Protein AF-A0A2E5B863-F1 (afdb_monomer)

Mean predicted aligned error: 12.44 Å

Sequence (88 aa):
MPFRQRSGKTEGPRFKVGDRVYKAKNGNTGRKDGIIVSREDINYKNGATHKAYWIRFDNNPRLHHLEQRLLKPVDNGKKPTQNIQSKI

Secondary structure (DSSP, 8-state):
-------------SS-TT-EEEEEPTTSS-EEEEEEEEEEEEE-TTS-EEEEEEEEETT-SSEEEEEGGGEEE---S-----------

Nearest PDB structures (foldseek):
  7uw8-assembly1_A  TM=7.566E-01  e=2.405E-02  Drosophila melanogaster
  4iup-assembly2_B  TM=7.220E-01  e=3.023E-02  Arabidopsis thaliana
  4iuu-assembly1_A  TM=7.217E-01  e=4.261E-02  Arabidopsis thaliana
  7uve-assembly1_A  TM=7.358E-01  e=4.261E-02  Drosophila melanogaster
  7ef2-assembly2_B  TM=6.784E-01  e=4.024E-02  Zea mays

Structure (mmCIF, N/CA/C/O backbone):
data_AF-A0A2E5B863-F1
#
_entry.id   AF-A0A2E5B863-F1
#
loop_
_atom_site.group_PDB
_atom_site.id
_atom_site.type_symbol
_atom_site.label_atom_id
_atom_site.label_alt_id
_atom_site.label_comp_id
_atom_site.label_asym_id
_atom_site.label_entity_id
_atom_site.label_seq_id
_atom_site.pdbx_PDB_ins_code
_atom_site.Cartn_x
_atom_site.Cartn_y
_atom_site.Cartn_z
_atom_site.occupancy
_atom_site.B_iso_or_equiv
_atom_site.auth_seq_id
_atom_site.auth_comp_id
_atom_site.auth_asym_id
_atom_site.auth_atom_id
_atom_site.pdbx_PDB_model_num
ATOM 1 N N . MET A 1 1 ? 32.787 -17.261 -15.409 1.00 41.41 1 MET A N 1
ATOM 2 C CA . MET A 1 1 ? 32.745 -16.602 -14.082 1.00 41.41 1 MET A CA 1
ATOM 3 C C . MET A 1 1 ? 31.365 -16.853 -13.478 1.00 41.41 1 MET A C 1
ATOM 5 O O . MET A 1 1 ? 30.407 -16.373 -14.070 1.00 41.41 1 MET A O 1
ATOM 9 N N . PRO A 1 2 ? 31.198 -17.645 -12.404 1.00 41.09 2 PRO A N 1
ATOM 10 C CA . PRO A 1 2 ? 29.870 -17.889 -11.844 1.00 41.09 2 PRO A CA 1
ATOM 11 C C . PRO A 1 2 ? 29.413 -16.718 -10.961 1.00 41.09 2 PRO A C 1
ATOM 13 O O . PRO A 1 2 ? 30.139 -16.238 -10.089 1.00 41.09 2 PRO A O 1
ATOM 16 N N . PHE A 1 3 ? 28.193 -16.253 -11.209 1.00 38.00 3 PHE A N 1
ATOM 17 C CA . PHE A 1 3 ? 27.544 -15.150 -10.506 1.00 38.00 3 PHE A CA 1
ATOM 18 C C . PHE A 1 3 ? 27.181 -15.592 -9.079 1.00 38.00 3 PHE A C 1
ATOM 20 O O . PHE A 1 3 ? 26.388 -16.510 -8.883 1.00 38.00 3 PHE A O 1
ATOM 27 N N . ARG A 1 4 ? 27.768 -14.948 -8.061 1.00 39.16 4 ARG A N 1
ATOM 28 C CA . ARG A 1 4 ? 27.410 -15.151 -6.646 1.00 39.16 4 ARG A CA 1
ATOM 29 C C . ARG A 1 4 ? 25.972 -14.674 -6.418 1.00 39.16 4 ARG A C 1
ATOM 31 O O . ARG A 1 4 ? 25.722 -13.474 -6.310 1.00 39.16 4 ARG A O 1
ATOM 38 N N . GLN A 1 5 ? 25.042 -15.616 -6.320 1.00 39.69 5 GLN A N 1
ATOM 39 C CA . GLN A 1 5 ? 23.637 -15.371 -6.008 1.00 39.69 5 GLN A CA 1
ATOM 40 C C . GLN A 1 5 ? 23.520 -14.909 -4.542 1.00 39.69 5 GLN A C 1
ATOM 42 O O . GLN A 1 5 ? 23.503 -15.710 -3.609 1.00 39.69 5 GLN A O 1
ATOM 47 N N . ARG A 1 6 ? 23.514 -13.591 -4.307 1.00 42.06 6 ARG A N 1
ATOM 48 C CA . ARG A 1 6 ? 23.298 -13.021 -2.969 1.00 42.06 6 ARG A CA 1
ATOM 49 C C . ARG A 1 6 ? 21.806 -13.098 -2.649 1.00 42.06 6 ARG A C 1
ATOM 51 O O . ARG A 1 6 ? 21.052 -12.265 -3.122 1.00 42.06 6 ARG A O 1
ATOM 58 N N . SER A 1 7 ? 21.420 -14.088 -1.842 1.00 43.75 7 SER A N 1
ATOM 59 C CA . SER A 1 7 ? 20.113 -14.213 -1.175 1.00 43.75 7 SER A CA 1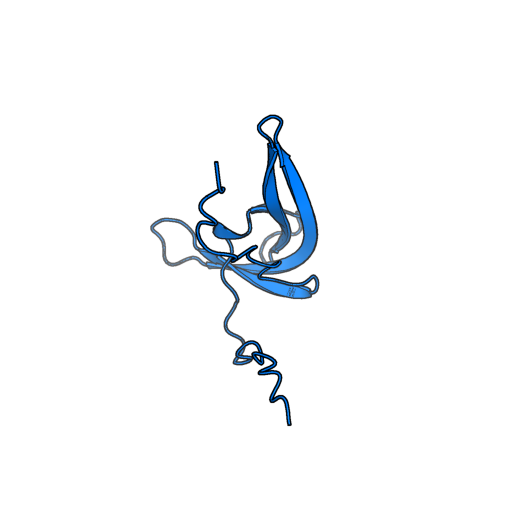
ATOM 60 C C . SER A 1 7 ? 18.897 -14.116 -2.111 1.00 43.75 7 SER A C 1
ATOM 62 O O . SER A 1 7 ? 18.418 -13.034 -2.436 1.00 43.75 7 SER A O 1
ATOM 64 N N . GLY A 1 8 ? 18.348 -15.270 -2.503 1.00 42.28 8 GLY A N 1
ATOM 65 C CA . GLY A 1 8 ? 17.132 -15.407 -3.318 1.00 42.28 8 GLY A CA 1
ATOM 66 C C . GLY A 1 8 ? 15.832 -14.968 -2.629 1.00 42.28 8 GLY A C 1
ATOM 67 O O . GLY A 1 8 ? 14.832 -15.673 -2.693 1.00 42.28 8 GLY A O 1
ATOM 68 N N . LYS A 1 9 ? 15.820 -13.813 -1.961 1.00 41.34 9 LYS A N 1
ATOM 69 C CA . LYS A 1 9 ? 14.604 -13.177 -1.456 1.00 41.34 9 LYS A CA 1
ATOM 70 C C . LYS A 1 9 ? 14.206 -12.071 -2.418 1.00 41.34 9 LYS A C 1
ATOM 72 O O . LYS A 1 9 ? 14.427 -10.892 -2.159 1.00 41.34 9 LYS A O 1
ATOM 77 N N . THR A 1 10 ? 13.573 -12.447 -3.525 1.00 40.50 10 THR A N 1
ATOM 78 C CA . THR A 1 10 ? 12.634 -11.535 -4.176 1.00 40.50 10 THR A CA 1
ATOM 79 C C . THR A 1 10 ? 11.522 -11.327 -3.156 1.00 40.50 10 THR A C 1
ATOM 81 O O . THR A 1 10 ? 10.617 -12.151 -3.059 1.00 40.50 10 THR A O 1
ATOM 84 N N . GLU A 1 11 ? 11.641 -10.311 -2.295 1.00 47.41 11 GLU A N 1
ATOM 85 C CA . GLU A 1 11 ? 10.605 -10.015 -1.310 1.00 47.41 11 GLU A CA 1
ATOM 86 C C . GLU A 1 11 ? 9.309 -9.803 -2.088 1.00 47.41 11 GLU A C 1
ATOM 88 O O . GLU A 1 11 ? 9.147 -8.813 -2.804 1.00 47.41 11 GLU A O 1
ATOM 93 N N . GLY A 1 12 ? 8.411 -10.789 -2.027 1.00 53.31 12 GLY A N 1
ATOM 94 C CA . GLY A 1 12 ? 7.074 -10.716 -2.596 1.00 53.31 12 GLY A CA 1
ATOM 95 C C . GLY A 1 12 ? 6.348 -9.463 -2.100 1.00 53.31 12 GLY A C 1
ATOM 96 O O . GLY A 1 12 ? 6.798 -8.820 -1.148 1.00 53.31 12 GLY A O 1
ATOM 97 N N . PRO A 1 13 ? 5.261 -9.043 -2.770 1.00 58.00 13 PRO A N 1
ATOM 98 C CA . PRO A 1 13 ? 4.427 -7.986 -2.212 1.00 58.00 13 PRO A CA 1
ATOM 99 C C . PRO A 1 13 ? 4.051 -8.375 -0.781 1.00 58.00 13 PRO A C 1
ATOM 101 O O . PRO A 1 13 ? 3.435 -9.414 -0.550 1.00 58.00 13 PRO A O 1
ATOM 104 N N . ARG A 1 14 ? 4.509 -7.581 0.187 1.00 71.69 14 ARG A N 1
ATOM 105 C CA . ARG A 1 14 ? 4.333 -7.882 1.613 1.00 71.69 14 ARG A CA 1
ATO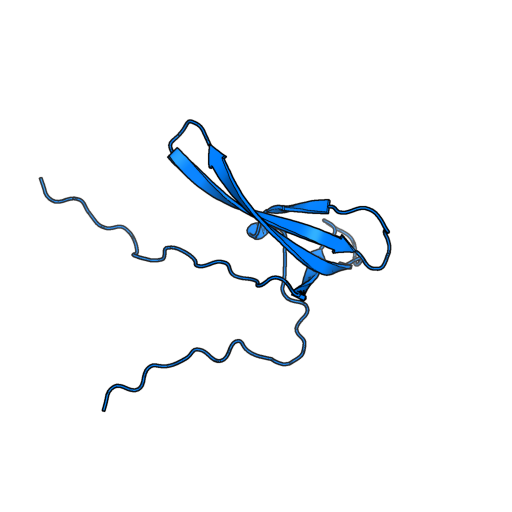M 106 C C . ARG A 1 14 ? 2.889 -7.651 2.066 1.00 71.69 14 ARG A C 1
ATOM 108 O O . ARG A 1 14 ? 2.518 -8.094 3.146 1.00 71.69 14 ARG A O 1
ATOM 115 N N . PHE A 1 15 ? 2.098 -6.991 1.221 1.00 78.75 15 PHE A N 1
ATOM 116 C CA . PHE A 1 15 ? 0.710 -6.629 1.452 1.00 78.75 15 PHE A CA 1
ATOM 117 C C . PHE A 1 15 ? -0.130 -6.865 0.191 1.00 78.75 15 PHE A C 1
ATOM 119 O O . PHE A 1 15 ? 0.385 -6.808 -0.931 1.00 78.75 15 PHE A O 1
ATOM 126 N N . LYS A 1 16 ? -1.426 -7.110 0.373 1.00 83.00 16 LYS A N 1
ATOM 127 C CA . LYS A 1 16 ? -2.417 -7.281 -0.695 1.00 83.00 16 LYS A CA 1
ATOM 128 C C . LYS A 1 16 ? -3.385 -6.100 -0.734 1.00 83.00 16 LYS A C 1
ATOM 130 O O . LYS A 1 16 ? -3.558 -5.382 0.248 1.00 83.00 16 LYS A O 1
ATOM 135 N N . VAL A 1 17 ? -4.037 -5.904 -1.878 1.00 84.88 17 VAL A N 1
ATOM 136 C CA . VAL A 1 17 ? -5.168 -4.970 -1.972 1.00 84.88 17 VAL A CA 1
ATOM 137 C C . VAL A 1 17 ? -6.260 -5.429 -1.004 1.00 84.88 17 VAL A C 1
ATOM 139 O O . VAL A 1 17 ? -6.581 -6.614 -0.955 1.00 84.88 17 VAL A O 1
ATOM 142 N N . GLY A 1 18 ? -6.786 -4.497 -0.214 1.00 84.94 18 GLY A N 1
ATOM 143 C CA . GLY A 1 18 ? -7.723 -4.753 0.877 1.00 84.94 18 GLY A CA 1
ATOM 144 C C . GLY A 1 18 ? -7.070 -4.951 2.248 1.00 84.94 18 GLY A C 1
ATOM 145 O O . GLY A 1 18 ? -7.778 -4.875 3.252 1.00 84.94 18 GLY A O 1
ATOM 146 N N . ASP A 1 19 ? -5.747 -5.139 2.333 1.00 85.06 19 ASP A N 1
ATOM 147 C CA . ASP A 1 19 ? -5.077 -5.250 3.631 1.00 85.06 19 ASP A CA 1
ATOM 148 C C . ASP A 1 19 ? -5.105 -3.912 4.378 1.00 85.06 19 ASP A C 1
ATOM 150 O O . ASP A 1 19 ? -4.877 -2.837 3.805 1.00 85.06 19 ASP A O 1
ATOM 154 N N . ARG A 1 20 ? -5.335 -3.993 5.694 1.00 86.81 20 ARG A N 1
ATOM 155 C CA . ARG A 1 20 ? -5.160 -2.859 6.600 1.00 86.81 20 ARG A CA 1
ATOM 156 C C . ARG A 1 20 ? -3.692 -2.679 6.947 1.00 86.81 20 ARG A C 1
ATOM 158 O O . ARG A 1 20 ? -3.029 -3.574 7.474 1.00 86.81 20 ARG A O 1
ATOM 165 N N . VAL A 1 21 ? -3.204 -1.477 6.697 1.00 87.19 21 VAL A N 1
ATOM 166 C CA . VAL A 1 21 ? -1.834 -1.070 6.983 1.00 87.19 21 VAL A CA 1
ATOM 167 C C . VAL A 1 21 ? -1.837 0.255 7.710 1.00 87.19 21 VAL A C 1
ATOM 169 O O . VAL A 1 21 ? -2.769 1.048 7.598 1.00 87.19 21 VAL A O 1
ATOM 172 N N . TYR A 1 22 ? -0.771 0.506 8.452 1.00 87.00 22 TYR A N 1
ATOM 173 C CA . TYR A 1 22 ? -0.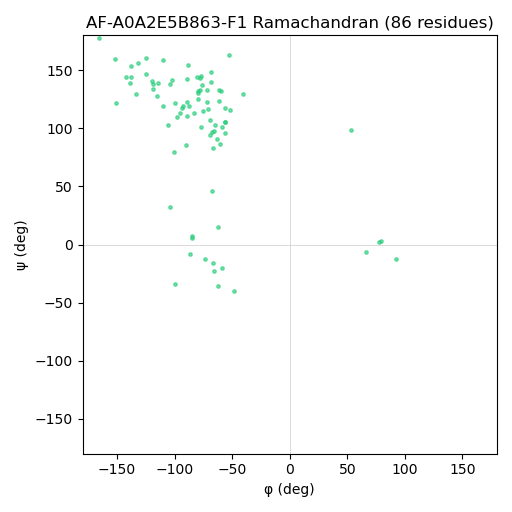553 1.800 9.054 1.00 87.00 22 TYR A CA 1
ATOM 174 C C . TYR A 1 22 ? 0.798 2.366 8.660 1.00 87.00 22 TYR A C 1
ATOM 176 O O . TYR A 1 22 ? 1.792 1.654 8.486 1.00 87.00 22 TYR A O 1
ATOM 184 N N . LYS A 1 23 ? 0.831 3.691 8.549 1.00 85.12 23 LYS A N 1
ATOM 185 C CA . LYS A 1 23 ? 2.064 4.463 8.451 1.00 85.12 23 LYS A CA 1
ATOM 186 C C . LYS A 1 23 ? 2.385 5.033 9.826 1.00 85.12 23 LYS A C 1
ATOM 188 O O . LYS A 1 23 ? 1.586 5.783 10.390 1.00 85.12 23 LYS A O 1
ATOM 193 N N . ALA A 1 24 ? 3.559 4.705 10.356 1.00 79.94 24 ALA A N 1
ATOM 194 C CA . ALA A 1 24 ? 4.077 5.362 11.552 1.00 79.94 24 ALA A CA 1
ATOM 195 C C . ALA A 1 24 ? 4.518 6.794 11.202 1.00 79.94 24 ALA A C 1
ATOM 197 O O . ALA A 1 24 ? 5.204 7.007 10.198 1.00 79.94 24 ALA A O 1
ATOM 198 N N . LYS A 1 25 ? 4.122 7.789 12.002 1.00 76.19 25 LYS A N 1
ATOM 199 C CA . LYS A 1 25 ? 4.663 9.148 11.888 1.00 76.19 25 LYS A CA 1
ATOM 200 C C . LYS A 1 25 ? 6.027 9.186 12.584 1.00 76.19 25 LYS A C 1
ATOM 202 O O . LYS A 1 25 ? 6.162 8.695 13.700 1.00 76.19 25 LYS A O 1
ATOM 207 N N . ASN A 1 26 ? 7.041 9.744 11.923 1.00 57.41 26 ASN A N 1
ATOM 208 C CA . ASN A 1 26 ? 8.380 9.850 12.504 1.00 57.41 26 ASN A CA 1
ATOM 209 C C . ASN A 1 26 ? 8.321 10.708 13.782 1.00 57.41 26 ASN A C 1
ATOM 211 O O . ASN A 1 26 ? 7.843 11.841 13.730 1.00 57.41 26 ASN A O 1
ATOM 215 N N . GLY A 1 27 ? 8.769 10.152 14.910 1.00 53.84 27 GLY A N 1
ATOM 216 C CA . GLY A 1 27 ? 8.949 10.869 16.177 1.00 53.84 27 GLY A CA 1
ATOM 217 C C . GLY A 1 27 ? 7.694 11.168 17.003 1.00 53.84 27 GLY A C 1
ATOM 218 O O . GLY A 1 27 ? 7.826 11.796 18.045 1.00 53.84 27 GLY A O 1
ATOM 219 N N . ASN A 1 28 ? 6.490 10.749 16.595 1.00 51.91 28 ASN A N 1
ATOM 220 C CA . ASN A 1 28 ? 5.282 11.022 17.380 1.00 51.91 28 ASN A CA 1
ATOM 221 C C . ASN A 1 28 ? 4.310 9.837 17.343 1.00 51.91 28 ASN A C 1
ATOM 223 O O . ASN A 1 28 ? 4.155 9.207 16.296 1.00 51.91 28 ASN A O 1
ATOM 227 N N . THR A 1 29 ? 3.620 9.571 18.455 1.00 59.59 29 THR A N 1
ATOM 228 C CA . THR A 1 29 ? 2.716 8.427 18.736 1.00 59.59 29 THR A CA 1
ATOM 229 C C . THR A 1 29 ? 1.476 8.342 17.823 1.00 59.59 29 THR A C 1
ATOM 231 O O . THR A 1 29 ? 0.517 7.634 18.108 1.00 59.59 29 THR A O 1
ATOM 234 N N . GLY A 1 30 ? 1.457 9.069 16.705 1.00 69.00 30 GLY A N 1
ATOM 235 C CA . GLY A 1 30 ? 0.406 9.010 15.700 1.00 69.00 30 GLY A CA 1
ATOM 236 C C . GLY A 1 30 ? 0.710 7.949 14.648 1.00 69.00 30 GLY A C 1
ATOM 237 O O . GLY A 1 30 ? 1.595 8.132 13.807 1.00 69.00 30 GLY A O 1
ATOM 238 N N . ARG A 1 31 ? -0.067 6.865 14.641 1.00 81.00 31 ARG A N 1
ATOM 239 C CA . ARG A 1 31 ? -0.186 5.992 13.468 1.00 81.00 31 ARG A CA 1
ATOM 240 C C . ARG A 1 31 ? -1.320 6.486 12.572 1.00 81.00 31 ARG A C 1
ATOM 242 O O . ARG A 1 31 ? -2.330 6.983 13.059 1.00 81.00 31 ARG A O 1
ATOM 249 N N . LYS A 1 32 ? -1.130 6.390 11.258 1.00 84.56 32 LYS A N 1
ATOM 250 C CA . LYS A 1 32 ? -2.201 6.593 10.277 1.00 84.56 32 LYS A CA 1
ATOM 251 C C . LYS A 1 32 ? -2.605 5.242 9.732 1.00 84.56 32 LYS A C 1
ATOM 253 O O . LYS A 1 32 ? -1.872 4.693 8.913 1.00 84.56 32 LYS A O 1
ATOM 258 N N . ASP A 1 33 ? -3.725 4.731 10.214 1.00 87.38 33 ASP A N 1
ATOM 259 C CA . ASP A 1 33 ? -4.339 3.503 9.728 1.00 87.38 33 ASP A CA 1
ATOM 260 C C . ASP A 1 33 ? -5.077 3.765 8.406 1.00 87.38 33 ASP A C 1
ATOM 262 O O . ASP A 1 33 ? -5.628 4.848 8.170 1.00 87.38 33 ASP A O 1
ATOM 266 N N . GLY A 1 34 ? -5.022 2.791 7.507 1.00 89.25 34 GLY A N 1
ATOM 267 C CA . GLY A 1 34 ? -5.647 2.855 6.198 1.00 89.25 34 GLY A CA 1
ATOM 268 C C . GLY A 1 34 ? -5.718 1.492 5.527 1.00 89.25 34 GLY A C 1
ATOM 269 O O . GLY A 1 34 ? -5.246 0.483 6.052 1.00 89.25 34 GLY A O 1
ATOM 270 N N . ILE A 1 35 ? -6.316 1.473 4.343 1.00 90.19 35 ILE A N 1
ATOM 271 C CA . ILE A 1 35 ? -6.514 0.264 3.542 1.00 90.19 35 ILE A CA 1
ATOM 272 C C . ILE A 1 35 ? -5.789 0.428 2.211 1.00 90.19 35 ILE A C 1
ATOM 274 O O . ILE A 1 35 ? -5.841 1.494 1.588 1.00 90.19 35 ILE A O 1
ATOM 278 N N . ILE A 1 36 ? -5.118 -0.633 1.768 1.00 89.81 36 ILE A N 1
ATOM 279 C CA . ILE A 1 36 ? -4.506 -0.674 0.440 1.00 89.81 36 ILE A CA 1
ATOM 280 C C . ILE A 1 36 ? -5.603 -0.800 -0.611 1.00 89.81 36 ILE A C 1
ATOM 282 O O . ILE A 1 36 ? -6.372 -1.756 -0.611 1.00 89.81 36 ILE A O 1
ATOM 286 N N . VAL A 1 37 ? -5.639 0.148 -1.538 1.00 89.25 37 VAL A N 1
ATOM 287 C CA . VAL A 1 37 ? -6.606 0.191 -2.640 1.00 89.25 37 VAL A CA 1
ATOM 288 C C . VAL A 1 37 ? -5.991 -0.338 -3.929 1.00 89.25 37 VAL A C 1
ATOM 290 O O . VAL A 1 37 ? -6.674 -0.975 -4.722 1.00 89.25 37 VAL A O 1
ATOM 293 N N . SER A 1 38 ? -4.696 -0.103 -4.141 1.00 88.19 38 SER A N 1
ATOM 294 C CA . SER A 1 38 ? -3.995 -0.590 -5.328 1.00 88.19 38 SER A CA 1
ATOM 295 C C . SER A 1 38 ? -2.513 -0.817 -5.048 1.00 88.19 38 SER A C 1
ATOM 297 O O . SER A 1 38 ? -1.953 -0.268 -4.094 1.00 88.19 38 SER A O 1
ATOM 299 N N . ARG A 1 39 ? -1.880 -1.631 -5.891 1.00 85.56 39 ARG A N 1
ATOM 300 C CA . ARG A 1 39 ? -0.439 -1.883 -5.901 1.00 85.56 39 ARG A CA 1
ATOM 301 C C . ARG A 1 39 ? 0.148 -1.347 -7.200 1.00 85.56 39 ARG A C 1
ATOM 303 O O . ARG A 1 39 ? -0.419 -1.564 -8.265 1.00 85.56 39 ARG A O 1
ATOM 310 N N . GLU A 1 40 ? 1.314 -0.732 -7.095 1.00 83.75 40 GLU A N 1
ATOM 311 C CA . GLU A 1 40 ? 2.090 -0.248 -8.226 1.00 83.75 40 GLU A CA 1
ATOM 312 C C . GLU A 1 40 ? 3.552 -0.671 -8.059 1.00 83.75 40 GLU A C 1
ATOM 314 O O . GLU A 1 40 ? 4.154 -0.481 -7.002 1.00 83.75 40 GLU A O 1
ATOM 319 N N . ASP A 1 41 ? 4.130 -1.273 -9.095 1.00 81.12 41 ASP A N 1
ATOM 320 C CA . ASP A 1 41 ? 5.554 -1.597 -9.115 1.00 81.12 41 ASP A CA 1
ATOM 321 C C . ASP A 1 41 ? 6.285 -0.492 -9.893 1.00 81.12 41 ASP A C 1
ATOM 323 O O . ASP A 1 41 ? 6.132 -0.351 -11.107 1.00 81.12 41 ASP A O 1
ATOM 327 N N . ILE A 1 42 ? 7.063 0.320 -9.180 1.00 81.56 42 ILE A N 1
ATOM 328 C CA . ILE A 1 42 ? 7.811 1.446 -9.737 1.00 81.56 42 ILE A CA 1
ATOM 329 C C . ILE A 1 42 ? 9.122 0.916 -10.310 1.00 81.56 42 ILE A C 1
ATOM 331 O O . ILE A 1 42 ? 10.004 0.485 -9.565 1.00 81.56 42 ILE A O 1
ATOM 335 N N . ASN A 1 43 ? 9.263 0.983 -11.631 1.00 82.19 43 ASN A N 1
ATOM 336 C CA . ASN A 1 43 ? 10.500 0.642 -12.325 1.00 82.19 43 ASN A CA 1
ATOM 337 C C . ASN A 1 43 ? 11.350 1.899 -12.529 1.00 82.19 43 ASN A C 1
ATOM 339 O O . ASN A 1 43 ? 10.950 2.831 -13.227 1.00 82.19 43 ASN A O 1
ATOM 343 N N . TYR A 1 44 ? 12.536 1.923 -11.931 1.00 77.06 44 TYR A N 1
ATOM 344 C CA . TYR A 1 44 ? 13.500 3.000 -12.110 1.00 77.06 44 TYR A CA 1
ATOM 345 C C . TYR A 1 44 ? 14.407 2.735 -13.313 1.00 77.06 44 TYR A C 1
ATOM 347 O O . TYR A 1 44 ? 14.690 1.595 -13.679 1.00 77.06 44 TYR A O 1
ATOM 355 N N . LYS A 1 45 ? 14.941 3.816 -13.896 1.00 80.50 45 LYS A N 1
ATOM 356 C CA . LYS A 1 45 ? 15.864 3.754 -15.045 1.00 80.50 45 LYS A CA 1
ATOM 357 C C . LYS A 1 45 ? 17.148 2.956 -14.769 1.00 80.50 45 LYS A C 1
ATOM 359 O O . LYS A 1 45 ? 17.794 2.519 -15.709 1.00 80.50 45 LYS A O 1
ATOM 364 N N . ASN A 1 46 ? 17.515 2.762 -13.500 1.00 82.25 46 ASN A N 1
ATOM 365 C CA . ASN A 1 46 ? 18.675 1.967 -13.081 1.00 82.25 46 ASN A CA 1
ATOM 366 C C . ASN A 1 46 ? 18.381 0.455 -12.968 1.00 82.25 46 ASN A C 1
ATOM 368 O O . ASN A 1 46 ? 19.220 -0.285 -12.463 1.00 82.25 46 ASN A O 1
ATOM 372 N N . GLY A 1 47 ? 17.194 -0.001 -13.386 1.00 75.25 47 GLY A N 1
ATOM 373 C CA . GLY A 1 47 ? 16.780 -1.403 -13.296 1.00 75.25 47 GLY A CA 1
ATOM 374 C C . GLY A 1 47 ? 16.308 -1.834 -11.904 1.00 75.25 47 GLY A C 1
ATOM 375 O O . GLY A 1 47 ? 15.977 -3.002 -11.713 1.00 75.25 47 GLY A O 1
ATOM 376 N N . ALA A 1 48 ? 16.254 -0.922 -10.928 1.00 76.19 48 ALA A N 1
ATOM 377 C CA . ALA A 1 48 ? 15.641 -1.202 -9.638 1.00 76.19 48 ALA A CA 1
ATOM 378 C C . ALA A 1 48 ? 14.114 -1.140 -9.757 1.00 76.19 48 ALA A C 1
ATOM 380 O O . ALA A 1 48 ? 13.559 -0.176 -10.285 1.00 76.19 48 ALA A O 1
ATOM 381 N N . THR A 1 49 ? 13.431 -2.140 -9.206 1.00 76.31 49 THR A N 1
ATOM 382 C CA . THR A 1 49 ? 11.971 -2.148 -9.079 1.00 76.31 49 THR A CA 1
ATOM 383 C C . THR A 1 49 ? 11.601 -2.005 -7.610 1.00 76.31 49 THR A C 1
ATOM 385 O O . THR A 1 49 ? 11.964 -2.851 -6.790 1.00 76.31 49 THR A O 1
ATOM 388 N N . HIS A 1 50 ? 10.882 -0.941 -7.256 1.00 80.88 50 HIS A N 1
ATOM 389 C CA . HIS A 1 50 ? 10.327 -0.763 -5.915 1.00 80.88 50 HIS A CA 1
ATOM 390 C C . HIS A 1 50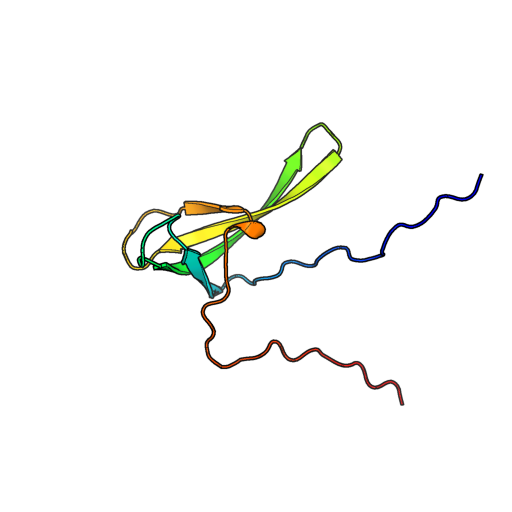 ? 8.841 -1.094 -5.915 1.00 80.88 50 HIS A C 1
ATOM 392 O O . HIS A 1 50 ? 8.107 -0.740 -6.830 1.00 80.88 50 HIS A O 1
ATOM 398 N N . LYS A 1 51 ? 8.380 -1.738 -4.845 1.00 81.12 51 LYS A N 1
ATOM 399 C CA . LYS A 1 51 ? 6.954 -1.995 -4.637 1.00 81.12 51 LYS A CA 1
ATOM 400 C C . LYS A 1 51 ? 6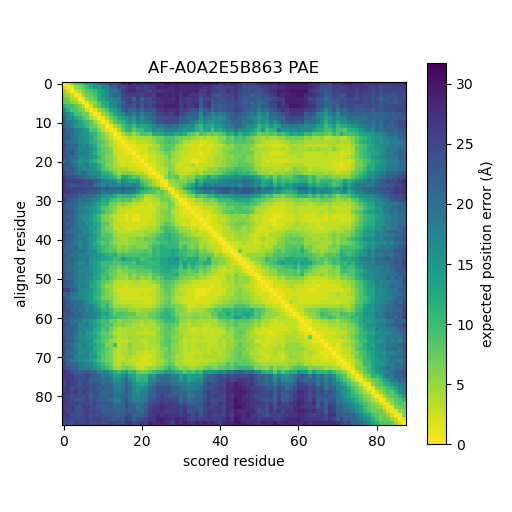.343 -0.827 -3.885 1.00 81.12 51 LYS A C 1
ATOM 402 O O . LYS A 1 51 ? 6.782 -0.511 -2.774 1.00 81.12 51 LYS A O 1
ATOM 407 N N . ALA A 1 52 ? 5.328 -0.219 -4.471 1.00 85.75 52 ALA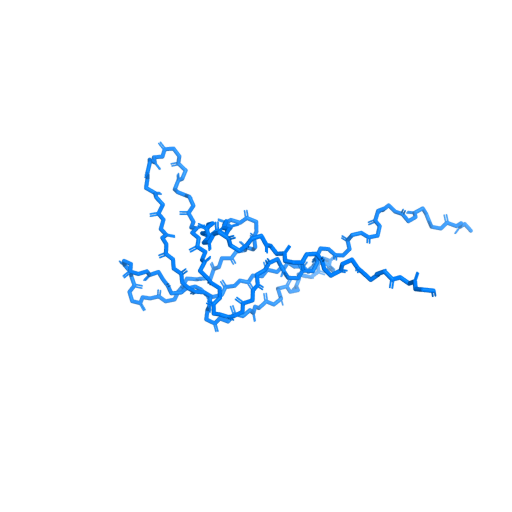 A N 1
ATOM 408 C CA . ALA A 1 52 ? 4.556 0.851 -3.878 1.00 85.75 52 ALA A CA 1
ATOM 409 C C . ALA A 1 52 ? 3.063 0.507 -3.870 1.00 85.75 52 ALA A C 1
ATOM 411 O O . ALA A 1 52 ? 2.586 -0.405 -4.548 1.00 85.75 52 ALA A O 1
ATOM 412 N N . TYR A 1 53 ? 2.327 1.197 -3.010 1.00 88.44 53 TYR A N 1
ATOM 413 C CA . TYR A 1 53 ? 0.914 0.956 -2.778 1.00 88.44 53 TYR A CA 1
ATOM 414 C C . TYR A 1 53 ? 0.173 2.280 -2.670 1.00 88.44 53 TYR A C 1
ATOM 416 O O . TYR A 1 53 ? 0.667 3.253 -2.094 1.00 88.44 53 TYR A O 1
ATOM 424 N N . TRP A 1 54 ? -1.046 2.285 -3.191 1.00 90.81 54 TRP A N 1
ATOM 425 C CA . TRP A 1 54 ? -2.009 3.357 -3.012 1.00 90.81 54 TRP A CA 1
ATOM 426 C C . TRP A 1 54 ? -2.882 3.039 -1.810 1.00 90.81 54 TRP A C 1
ATOM 428 O O . TRP A 1 54 ? -3.572 2.019 -1.788 1.00 90.81 54 TRP A O 1
ATOM 438 N N . ILE A 1 55 ? -2.850 3.907 -0.805 1.00 89.56 55 ILE A N 1
ATOM 439 C CA . ILE A 1 55 ? -3.554 3.709 0.462 1.00 89.56 55 ILE A CA 1
ATOM 440 C C . ILE A 1 55 ? -4.571 4.808 0.670 1.00 89.56 55 ILE A C 1
ATOM 442 O O . ILE A 1 55 ? -4.265 5.994 0.540 1.00 89.56 55 ILE A O 1
ATOM 446 N N . ARG A 1 56 ? -5.771 4.405 1.073 1.00 91.50 56 ARG A N 1
ATOM 447 C CA . ARG A 1 56 ? -6.777 5.312 1.612 1.00 91.50 56 ARG A CA 1
ATOM 448 C C . ARG A 1 56 ? -6.672 5.285 3.129 1.00 91.50 56 ARG A C 1
ATOM 450 O O . ARG A 1 56 ? -6.920 4.249 3.738 1.00 91.50 56 ARG A O 1
ATOM 457 N N . PHE A 1 57 ? -6.262 6.399 3.727 1.00 88.62 57 PHE A N 1
ATOM 458 C CA . PHE A 1 57 ? -6.212 6.517 5.184 1.00 88.62 57 PHE A CA 1
ATOM 459 C C . PHE A 1 57 ? -7.600 6.828 5.738 1.00 88.62 57 PHE A C 1
ATOM 461 O O . PHE A 1 57 ? -8.330 7.617 5.147 1.00 88.62 57 PHE A O 1
ATOM 468 N N . ASP A 1 58 ? -7.939 6.283 6.903 1.00 85.88 58 ASP A N 1
ATOM 469 C CA . ASP A 1 58 ? -9.261 6.509 7.509 1.00 85.88 58 ASP A CA 1
ATOM 470 C C . ASP A 1 58 ? -9.473 7.999 7.837 1.00 85.88 58 ASP A C 1
ATOM 472 O O . ASP A 1 58 ? -10.543 8.561 7.619 1.00 85.88 58 ASP A O 1
ATOM 476 N N . ASN A 1 59 ? -8.398 8.682 8.243 1.00 83.50 59 ASN A N 1
ATOM 477 C CA . ASN A 1 59 ? -8.403 10.111 8.571 1.00 83.50 59 ASN A CA 1
ATOM 478 C C . ASN A 1 59 ? -8.220 11.037 7.352 1.00 83.50 59 ASN A C 1
ATOM 480 O O . ASN A 1 59 ? -8.014 12.239 7.529 1.00 83.50 59 ASN A O 1
ATOM 484 N N . ASN A 1 60 ? -8.188 10.517 6.117 1.00 82.12 60 ASN A N 1
ATOM 485 C CA . ASN A 1 60 ? -8.036 11.355 4.927 1.00 82.12 60 ASN A CA 1
ATOM 486 C C . ASN A 1 60 ? -8.708 10.732 3.689 1.00 82.12 60 ASN A C 1
ATOM 488 O O . ASN A 1 60 ? -8.291 9.662 3.253 1.00 82.12 60 ASN A O 1
ATOM 492 N N . PRO A 1 61 ? -9.664 11.421 3.037 1.00 81.75 61 PRO A N 1
ATOM 493 C CA . PRO A 1 61 ? -10.326 10.895 1.843 1.00 81.75 61 PRO A CA 1
ATOM 494 C C . PRO A 1 61 ? -9.401 10.763 0.621 1.00 81.75 61 PRO A C 1
ATOM 496 O O . PRO A 1 61 ? -9.756 10.076 -0.334 1.00 81.75 61 PRO A O 1
ATOM 499 N N . ARG A 1 62 ? -8.226 11.406 0.621 1.00 86.00 62 ARG A N 1
ATOM 500 C CA . ARG A 1 62 ? -7.261 11.325 -0.484 1.00 86.00 62 ARG A CA 1
ATOM 501 C C . ARG A 1 62 ? -6.491 10.007 -0.453 1.00 86.00 62 ARG A C 1
ATOM 503 O O . ARG A 1 62 ? -6.126 9.519 0.614 1.00 86.00 62 ARG A O 1
ATOM 510 N N . LEU A 1 63 ? -6.182 9.484 -1.638 1.00 87.12 63 LEU A N 1
ATOM 511 C CA . LEU A 1 63 ? -5.268 8.358 -1.809 1.00 87.12 63 LEU A CA 1
ATOM 512 C C . LEU A 1 63 ? -3.820 8.829 -1.645 1.00 87.12 63 LEU A C 1
ATOM 514 O O . LEU A 1 63 ? -3.432 9.880 -2.153 1.00 87.12 63 LEU A O 1
ATOM 518 N N . HIS A 1 64 ? -3.020 8.043 -0.932 1.00 88.06 64 HIS A N 1
ATOM 519 C CA . HIS A 1 64 ? -1.602 8.302 -0.701 1.00 88.06 64 HIS A CA 1
ATOM 520 C C . HIS A 1 64 ? -0.771 7.216 -1.364 1.00 88.06 64 HIS A C 1
ATOM 522 O O . HIS A 1 64 ? -0.981 6.034 -1.098 1.00 88.06 64 HIS A O 1
ATOM 528 N N . HIS A 1 65 ? 0.196 7.625 -2.178 1.00 88.88 65 HIS A N 1
ATOM 529 C CA . HIS A 1 65 ? 1.167 6.721 -2.776 1.00 88.88 65 HIS A CA 1
ATOM 530 C C . HIS A 1 65 ? 2.358 6.533 -1.834 1.00 88.88 65 HIS A C 1
ATOM 532 O O . HIS A 1 65 ? 3.021 7.506 -1.463 1.00 88.88 65 HIS A O 1
ATOM 538 N N . LEU A 1 66 ? 2.602 5.300 -1.389 1.00 85.56 66 LEU A N 1
ATOM 539 C CA . LEU A 1 66 ? 3.640 4.989 -0.407 1.00 85.56 66 LEU A CA 1
ATOM 540 C C . LEU A 1 66 ? 4.389 3.708 -0.765 1.00 85.56 66 LEU A C 1
ATOM 542 O O . LEU A 1 66 ? 3.797 2.698 -1.133 1.00 85.56 66 LEU A O 1
ATOM 546 N N . GLU A 1 67 ? 5.705 3.731 -0.578 1.00 84.62 67 GLU A N 1
ATOM 547 C CA . GLU A 1 67 ? 6.547 2.548 -0.742 1.00 84.62 67 GLU A CA 1
ATOM 548 C C . GLU A 1 67 ? 6.278 1.498 0.343 1.00 84.62 67 GLU A C 1
ATOM 550 O O . GLU A 1 67 ? 6.042 1.831 1.509 1.00 84.62 67 GLU A O 1
ATOM 555 N N . GLN A 1 68 ? 6.436 0.220 -0.017 1.00 82.19 68 GLN A N 1
ATOM 556 C CA . GLN A 1 68 ? 6.253 -0.932 0.872 1.00 82.19 68 GLN A CA 1
ATOM 557 C C . GLN A 1 68 ? 6.974 -0.781 2.219 1.00 82.19 68 GLN A C 1
ATOM 559 O O . GLN A 1 68 ? 6.433 -1.155 3.256 1.00 82.19 68 GLN A O 1
ATOM 564 N N . ARG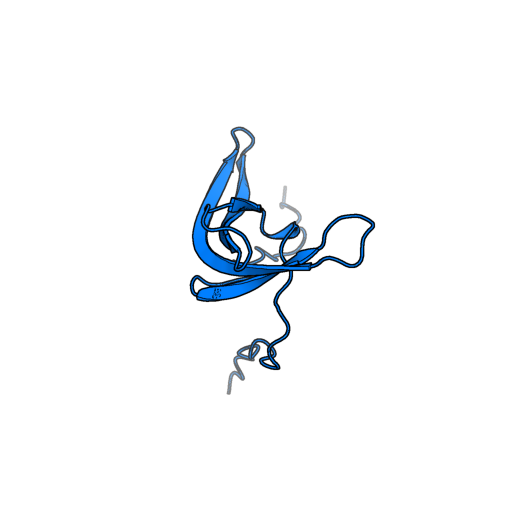 A 1 69 ? 8.193 -0.226 2.216 1.00 80.50 69 ARG A N 1
ATOM 565 C CA . ARG A 1 69 ? 9.040 -0.085 3.415 1.00 80.50 69 ARG A CA 1
ATOM 566 C C . ARG A 1 69 ? 8.476 0.865 4.474 1.00 80.50 69 ARG A C 1
ATOM 568 O O . ARG A 1 69 ? 8.850 0.764 5.638 1.00 80.50 69 ARG A O 1
ATOM 575 N N . LEU A 1 70 ? 7.606 1.797 4.078 1.00 80.94 70 LEU A N 1
ATOM 576 C CA . LEU A 1 70 ? 6.998 2.781 4.981 1.00 80.94 70 LEU A CA 1
ATOM 577 C C . LEU A 1 70 ? 5.728 2.252 5.654 1.00 80.94 70 LEU A C 1
ATOM 579 O O . LEU A 1 70 ? 5.172 2.916 6.532 1.00 80.94 70 LEU A O 1
ATOM 583 N N . LEU A 1 71 ? 5.263 1.082 5.222 1.00 82.94 71 LEU A N 1
ATOM 584 C CA . LEU A 1 71 ? 4.009 0.489 5.641 1.00 82.94 71 LEU A CA 1
ATOM 585 C C . LEU A 1 71 ? 4.269 -0.634 6.622 1.00 82.94 71 LEU A C 1
ATOM 587 O O . LEU A 1 71 ? 5.171 -1.456 6.451 1.00 82.94 71 LEU A O 1
ATOM 591 N N . LYS A 1 72 ? 3.443 -0.669 7.659 1.00 83.31 72 LYS A N 1
ATOM 592 C CA . LYS A 1 72 ? 3.415 -1.754 8.625 1.00 83.31 72 LYS A CA 1
ATOM 593 C C . LYS A 1 72 ? 2.028 -2.392 8.598 1.00 83.31 72 LYS A C 1
ATOM 595 O O . LYS A 1 72 ? 1.043 -1.665 8.460 1.00 83.31 72 LYS A O 1
ATOM 600 N N . PRO A 1 73 ? 1.931 -3.725 8.697 1.00 82.56 73 PRO A N 1
ATOM 601 C CA . PRO A 1 73 ? 0.634 -4.372 8.827 1.00 82.56 73 PRO A CA 1
ATOM 602 C C . PRO A 1 73 ? -0.019 -3.880 10.116 1.00 82.56 73 PRO A C 1
ATOM 604 O O . PRO A 1 73 ? 0.640 -3.844 11.156 1.00 82.56 73 PRO A O 1
ATOM 607 N N . VAL A 1 74 ? -1.293 -3.492 10.061 1.00 76.88 74 VAL A N 1
ATOM 608 C CA . VAL A 1 74 ? -2.080 -3.355 11.291 1.00 76.88 74 VAL A CA 1
ATOM 609 C C . VAL A 1 74 ? -2.269 -4.778 11.776 1.00 76.88 74 VAL A C 1
ATOM 611 O O . VAL A 1 74 ? -2.956 -5.555 11.118 1.00 76.88 74 VAL A O 1
ATOM 614 N N . ASP A 1 75 ? -1.567 -5.154 12.842 1.00 62.91 75 ASP A N 1
ATOM 615 C CA . ASP A 1 75 ? -1.645 -6.502 13.387 1.00 62.91 75 ASP A CA 1
ATOM 616 C C . ASP A 1 75 ? -3.101 -6.776 13.774 1.00 62.91 75 ASP A C 1
ATOM 618 O O . ASP A 1 75 ? -3.615 -6.251 14.757 1.00 62.91 75 ASP A O 1
ATOM 622 N N . ASN A 1 76 ? -3.799 -7.520 12.920 1.00 49.38 76 ASN A N 1
ATOM 623 C CA . ASN A 1 76 ? -5.195 -7.888 13.114 1.00 49.38 76 ASN A CA 1
ATOM 624 C C . ASN A 1 76 ? -5.277 -9.356 13.561 1.00 49.38 76 ASN A C 1
ATOM 626 O O . ASN A 1 76 ? -6.163 -10.093 13.133 1.00 49.38 76 ASN A O 1
ATOM 630 N N . GLY A 1 77 ? -4.274 -9.831 14.314 1.00 43.84 77 GLY A N 1
ATOM 631 C CA . GLY A 1 77 ? -4.182 -11.206 14.818 1.00 43.84 77 GLY A CA 1
ATOM 632 C C . GLY A 1 77 ? -3.996 -12.289 13.747 1.00 43.84 77 GLY A C 1
ATOM 633 O O . GLY A 1 77 ? -3.758 -13.450 14.074 1.00 43.84 77 GLY A O 1
ATOM 634 N N . LYS A 1 78 ? -4.054 -11.9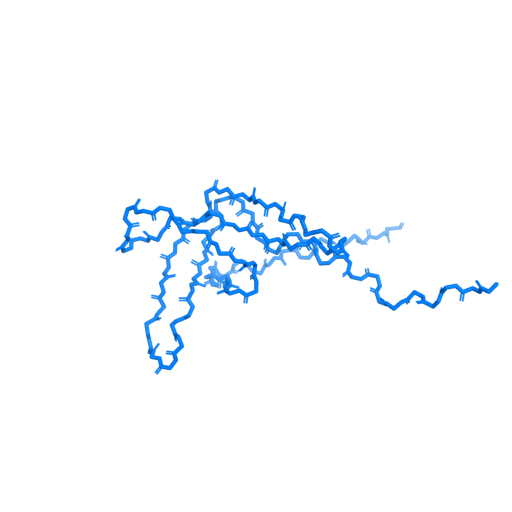47 12.457 1.00 43.97 78 LYS A N 1
ATOM 635 C CA . LYS A 1 78 ? -3.756 -12.872 11.365 1.00 43.97 78 LYS A CA 1
ATOM 636 C C . LYS A 1 78 ? -2.276 -12.785 11.039 1.00 43.97 78 LYS A C 1
ATOM 638 O O . LYS A 1 78 ? -1.864 -12.072 10.126 1.00 43.97 78 LYS A O 1
ATOM 643 N N . LYS A 1 79 ? -1.483 -13.564 11.785 1.00 41.53 79 LYS A N 1
ATOM 644 C CA . LYS A 1 79 ? -0.191 -14.062 11.295 1.00 41.53 79 LYS A CA 1
ATOM 645 C C . LYS A 1 79 ? -0.399 -14.459 9.829 1.00 41.53 79 LYS A C 1
ATOM 647 O O . LYS A 1 79 ? -1.367 -15.178 9.563 1.00 41.53 79 LYS A O 1
ATOM 652 N N . PRO A 1 80 ? 0.437 -14.010 8.877 1.00 42.25 80 PRO A N 1
ATOM 653 C CA . PRO A 1 80 ? 0.377 -14.580 7.547 1.00 42.25 80 PRO A CA 1
ATOM 654 C C . PRO A 1 80 ? 0.578 -16.075 7.753 1.00 42.25 80 PRO A C 1
ATOM 656 O O . PRO A 1 80 ? 1.600 -16.480 8.310 1.00 42.25 80 PRO A O 1
ATOM 659 N N . THR A 1 81 ? -0.425 -16.879 7.405 1.00 41.88 81 THR A N 1
ATOM 660 C CA . THR A 1 81 ? -0.262 -18.320 7.292 1.00 41.88 81 THR A CA 1
ATOM 661 C C . THR A 1 81 ? 0.875 -18.495 6.299 1.00 41.88 81 THR A C 1
ATOM 663 O O . THR A 1 81 ? 0.686 -18.360 5.090 1.00 41.88 81 THR A O 1
ATOM 666 N N . GLN A 1 82 ? 2.093 -18.667 6.817 1.00 46.31 82 GLN A N 1
ATOM 667 C CA . GLN A 1 82 ? 3.193 -19.214 6.057 1.00 46.31 82 GLN A CA 1
ATOM 668 C C . GLN A 1 82 ? 2.640 -20.546 5.594 1.00 46.31 82 GLN A C 1
ATOM 670 O O . GLN A 1 82 ? 2.408 -21.444 6.400 1.00 46.31 82 GLN A O 1
ATOM 675 N N . ASN A 1 83 ? 2.292 -20.605 4.314 1.00 41.53 83 ASN A N 1
ATOM 676 C CA . ASN A 1 83 ? 1.950 -21.843 3.659 1.00 41.53 83 ASN A CA 1
ATOM 677 C C . ASN A 1 83 ? 3.254 -22.642 3.634 1.00 41.53 83 ASN A C 1
ATOM 679 O O . ASN A 1 83 ? 4.056 -22.525 2.708 1.00 41.53 83 ASN A O 1
ATOM 683 N N . ILE A 1 84 ? 3.533 -23.320 4.746 1.00 50.72 84 ILE A N 1
ATOM 684 C CA . ILE A 1 84 ? 4.575 -24.321 4.849 1.00 50.72 84 ILE A CA 1
ATOM 685 C C . ILE A 1 84 ? 4.038 -25.434 3.964 1.00 50.72 84 ILE A C 1
ATOM 687 O O . ILE A 1 84 ? 3.146 -26.181 4.356 1.00 50.72 84 ILE A O 1
ATOM 691 N N . GLN A 1 85 ? 4.501 -25.447 2.717 1.00 42.75 85 GLN A N 1
ATOM 692 C CA . GLN A 1 85 ? 4.338 -26.572 1.814 1.00 42.75 85 GLN A CA 1
ATOM 693 C C . GLN A 1 85 ? 5.044 -27.761 2.472 1.00 42.75 85 GLN A C 1
ATOM 695 O O . GLN A 1 85 ? 6.233 -27.998 2.268 1.00 42.75 85 GLN A O 1
ATOM 700 N N . SER A 1 86 ? 4.312 -28.467 3.329 1.00 43.41 86 SER A N 1
ATOM 701 C CA . SER A 1 86 ? 4.662 -29.790 3.814 1.00 43.41 86 SER A CA 1
ATOM 702 C C . SER A 1 86 ? 4.602 -30.709 2.602 1.00 43.41 86 SER A C 1
ATOM 704 O O . SER A 1 86 ? 3.525 -31.098 2.152 1.00 43.41 86 SER A O 1
ATOM 706 N N . LYS A 1 87 ? 5.762 -30.960 2.001 1.00 48.34 87 LYS A N 1
ATOM 707 C CA . LYS A 1 87 ? 5.915 -31.972 0.963 1.00 48.34 87 LYS A CA 1
ATOM 708 C C . LYS A 1 87 ? 5.905 -33.328 1.675 1.00 48.34 87 LYS A C 1
ATOM 710 O O . LYS A 1 87 ? 6.769 -33.564 2.517 1.00 48.34 87 LYS A O 1
ATOM 715 N N . ILE A 1 88 ? 4.871 -34.118 1.394 1.00 42.62 88 ILE A N 1
ATOM 716 C CA . 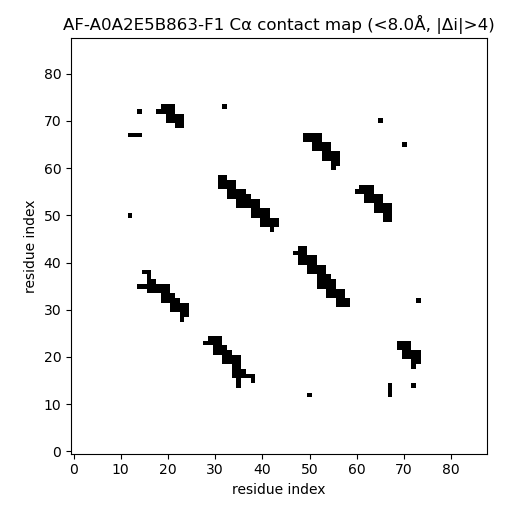ILE A 1 88 ? 4.786 -35.553 1.700 1.00 42.62 88 ILE A CA 1
ATOM 717 C C . ILE A 1 88 ? 5.769 -36.285 0.784 1.00 42.62 88 ILE A C 1
ATOM 719 O O . ILE A 1 88 ? 5.891 -35.847 -0.387 1.00 42.62 88 ILE A O 1
#

pLDDT: mean 70.37, std 18.64, range [38.0, 91.5]

Radius of gyration: 16.24 Å; Cα contacts (8 Å, |Δi|>4): 132; chains: 1; bounding box: 43×47×34 Å

Foldseek 3Di:
DDDDPDDPCPPDQPDDQQFWKWFDDPPDPDIFIWGFHDWDWDQDPVRDTWIWTWTCTPPHNDTDIGTSVRIDGPPPVDDPPPPPPPDD

Solvent-accessible surface area (backbone atoms only — not comparable to full-atom values): 5716 Å² total; per-residue (Å²): 135,86,80,82,82,78,69,96,68,79,77,61,83,89,69,55,70,68,40,52,31,26,36,70,45,89,96,48,99,52,68,48,49,26,33,28,72,40,78,46,74,48,73,44,97,86,74,50,71,46,56,29,33,32,28,39,33,78,92,36,96,58,76,42,82,43,49,55,89,61,53,40,73,53,86,74,85,69,70,78,77,74,81,74,80,78,79,128